Protein AF-A0A6I5CP10-F1 (afdb_monomer_lite)

Secondary structure (DSSP, 8-state):
--HHHHHHHHHHTT----HHHHHTTS-----PPPPP-------PPPPPP---GGGGTPEE---SS--EEEEEGGGTEEEEE-----

Structure (mmCIF, N/CA/C/O backbone):
data_AF-A0A6I5CP10-F1
#
_entry.id   AF-A0A6I5CP10-F1
#
loop_
_atom_site.group_PDB
_atom_site.id
_atom_site.type_symbol
_atom_site.label_atom_id
_atom_site.label_alt_id
_atom_site.label_comp_id
_atom_site.label_asym_id
_atom_site.label_entity_id
_atom_site.label_seq_id
_atom_site.pdbx_PDB_ins_code
_atom_site.Cartn_x
_atom_site.Cartn_y
_atom_site.Cartn_z
_atom_site.occupancy
_atom_site.B_iso_or_equiv
_atom_site.auth_seq_id
_atom_site.auth_comp_id
_atom_site.auth_asym_id
_atom_site.auth_atom_id
_atom_site.pdbx_PDB_model_num
ATOM 1 N N . ASP A 1 1 ? -22.955 -12.373 26.443 1.00 58.88 1 ASP A N 1
ATOM 2 C CA . ASP A 1 1 ? -22.185 -11.272 25.833 1.00 58.88 1 ASP A CA 1
ATOM 3 C C . ASP A 1 1 ? -22.074 -10.094 26.777 1.00 58.88 1 ASP A C 1
ATOM 5 O O . ASP A 1 1 ? -23.086 -9.614 27.270 1.00 58.88 1 ASP A O 1
ATOM 9 N N . GLY A 1 2 ? -20.848 -9.685 27.105 1.00 87.06 2 GLY A N 1
ATOM 10 C CA . GLY A 1 2 ? -20.601 -8.526 27.965 1.00 87.06 2 GLY A CA 1
ATOM 11 C C . GLY A 1 2 ? -20.633 -7.208 27.189 1.00 87.06 2 GLY A C 1
ATOM 12 O O . GLY A 1 2 ? -20.543 -7.192 25.960 1.00 87.06 2 GLY A O 1
ATOM 13 N N . LEU A 1 3 ? -20.678 -6.096 27.924 1.00 87.69 3 LEU A N 1
ATOM 14 C CA . LEU A 1 3 ? -20.632 -4.730 27.389 1.00 87.69 3 LEU A CA 1
ATOM 15 C C . LEU A 1 3 ? -19.525 -4.504 26.328 1.00 87.69 3 LEU A C 1
ATOM 17 O O . LEU A 1 3 ? -19.836 -3.912 25.295 1.00 87.69 3 LEU A O 1
ATOM 21 N N . PRO A 1 4 ? -18.283 -5.021 26.473 1.00 88.31 4 PRO A N 1
ATOM 22 C CA . PRO A 1 4 ? -17.246 -4.864 25.446 1.00 88.31 4 PRO A CA 1
ATOM 23 C C . PRO A 1 4 ? -17.597 -5.523 24.106 1.00 88.31 4 PRO A C 1
ATOM 25 O O . PRO A 1 4 ? -17.338 -4.952 23.049 1.00 88.31 4 PRO A O 1
ATOM 28 N N . GLY A 1 5 ? -18.218 -6.706 24.141 1.00 92.56 5 GLY A N 1
ATOM 29 C CA . GLY A 1 5 ? -18.625 -7.427 22.933 1.00 92.56 5 GLY A CA 1
ATOM 30 C C . GLY A 1 5 ? -19.735 -6.696 22.180 1.00 92.56 5 GLY A C 1
ATOM 31 O O . GLY A 1 5 ? -19.680 -6.576 20.958 1.00 92.56 5 GLY A O 1
ATOM 32 N N . LEU A 1 6 ? -20.699 -6.133 22.912 1.00 94.88 6 LEU A N 1
ATOM 33 C CA . LEU A 1 6 ? -21.776 -5.334 22.329 1.00 94.88 6 LEU A CA 1
ATOM 34 C C . LEU A 1 6 ? -21.252 -4.028 21.708 1.00 94.88 6 LEU A C 1
ATOM 36 O O . LEU A 1 6 ? -21.632 -3.688 20.588 1.00 94.88 6 LEU A O 1
ATOM 40 N N . LEU A 1 7 ? -20.334 -3.326 22.383 1.00 95.19 7 LEU A N 1
ATOM 41 C CA . LEU A 1 7 ? -19.699 -2.122 21.833 1.00 95.19 7 LEU A CA 1
ATOM 42 C C . LEU A 1 7 ? -18.860 -2.427 20.585 1.00 95.19 7 LEU A C 1
ATOM 44 O O . LEU A 1 7 ? -18.907 -1.665 19.621 1.00 95.19 7 LEU A O 1
ATOM 48 N N . ALA A 1 8 ? -18.139 -3.551 20.569 1.00 94.06 8 ALA A N 1
ATOM 49 C CA . ALA A 1 8 ? -17.389 -3.990 19.395 1.00 94.06 8 ALA A CA 1
ATOM 50 C C . ALA A 1 8 ? -18.318 -4.257 18.198 1.00 94.06 8 ALA A C 1
ATOM 52 O O . ALA A 1 8 ? -18.061 -3.771 17.097 1.00 94.06 8 ALA A O 1
ATOM 53 N N . GLN A 1 9 ? -19.434 -4.963 18.413 1.00 95.94 9 GLN A N 1
ATOM 54 C CA . GLN A 1 9 ? -20.428 -5.210 17.364 1.00 95.94 9 GLN A CA 1
ATOM 55 C C . GLN A 1 9 ? -21.049 -3.910 16.836 1.00 95.94 9 GLN A C 1
ATOM 57 O O . GLN A 1 9 ? -21.194 -3.750 15.624 1.00 95.94 9 GLN A O 1
ATOM 62 N N . ALA A 1 10 ? -21.393 -2.973 17.723 1.00 95.62 10 ALA A N 1
ATOM 63 C CA . ALA A 1 10 ? -21.930 -1.672 17.334 1.00 95.62 10 ALA A CA 1
ATOM 64 C C . ALA A 1 10 ? -20.922 -0.879 16.484 1.00 95.62 10 ALA A C 1
ATOM 66 O O . ALA A 1 10 ? -21.280 -0.361 15.427 1.00 95.62 10 ALA A O 1
ATOM 67 N N . HIS A 1 11 ? -19.651 -0.851 16.897 1.00 95.38 11 HIS A N 1
ATOM 68 C CA . HIS A 1 11 ? -18.585 -0.163 16.172 1.00 95.38 11 HIS A CA 1
ATOM 69 C C . HIS A 1 11 ? -18.361 -0.734 14.766 1.00 95.38 11 HIS A C 1
ATOM 71 O O . HIS A 1 11 ? -18.306 0.022 13.800 1.00 95.38 11 HIS A O 1
ATOM 77 N N . VAL A 1 12 ? -18.311 -2.066 14.628 1.00 97.06 12 VAL A N 1
ATOM 78 C CA . VAL A 1 12 ? -18.168 -2.736 13.319 1.00 97.06 12 VAL A CA 1
ATOM 79 C C . VAL A 1 12 ? -19.360 -2.444 12.401 1.00 97.06 12 VAL A C 1
ATOM 81 O O . VAL A 1 12 ? -19.206 -2.393 11.184 1.00 97.06 12 VAL A O 1
ATOM 84 N N . ARG A 1 13 ? -20.545 -2.193 12.969 1.00 97.06 13 ARG A N 1
ATOM 85 C CA . ARG A 1 13 ? -21.743 -1.766 12.229 1.00 97.06 13 ARG A CA 1
ATOM 86 C C . ARG A 1 13 ? -21.806 -0.256 11.958 1.00 97.06 13 ARG A C 1
ATOM 88 O O . ARG A 1 13 ? -22.830 0.222 11.481 1.00 97.06 13 ARG A O 1
ATOM 95 N N . GLY A 1 14 ? -20.739 0.492 12.242 1.00 96.56 14 GLY A N 1
ATOM 96 C CA . GLY A 1 14 ? -20.635 1.924 11.948 1.00 96.56 14 GLY A CA 1
ATOM 97 C C . GLY A 1 14 ? -21.251 2.844 13.003 1.00 96.56 14 GLY A C 1
ATOM 98 O O . GLY A 1 14 ? -21.340 4.049 12.779 1.00 96.56 14 GLY A O 1
ATOM 99 N N . VAL A 1 15 ? -21.665 2.316 14.159 1.00 97.19 15 VAL A N 1
ATOM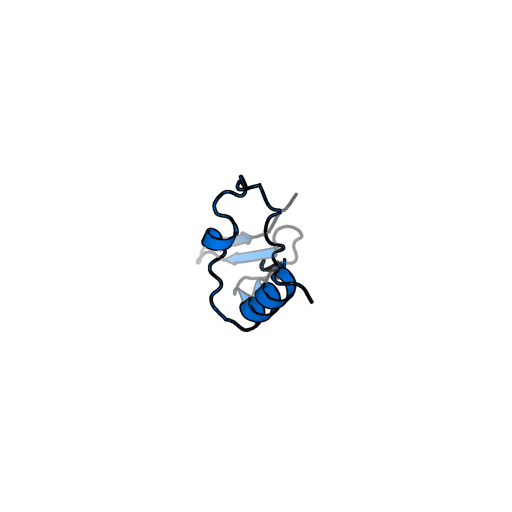 100 C CA . VAL A 1 15 ? -22.131 3.153 15.270 1.00 97.19 15 VAL A CA 1
ATOM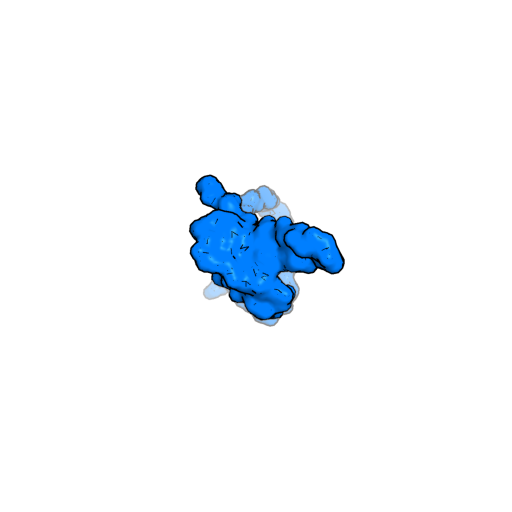 101 C C . VAL A 1 15 ? -20.931 3.844 15.915 1.00 97.19 15 VAL A C 1
ATOM 103 O O . VAL A 1 15 ? -19.950 3.201 16.299 1.00 97.19 15 VAL A O 1
ATOM 106 N N . THR A 1 16 ? -21.019 5.163 16.078 1.00 95.44 16 THR A N 1
ATOM 107 C CA . THR A 1 16 ? -20.001 5.943 16.788 1.00 95.44 16 THR A CA 1
ATOM 108 C C . THR A 1 16 ? -19.972 5.556 18.266 1.00 95.44 16 THR A C 1
ATOM 110 O O . THR A 1 16 ? -20.896 5.861 19.018 1.00 95.44 16 THR A O 1
ATOM 113 N N . VAL A 1 17 ? -18.883 4.921 18.700 1.00 94.12 17 VAL A N 1
ATOM 114 C CA . VAL A 1 17 ? -18.626 4.585 20.106 1.00 94.12 17 VAL A CA 1
ATOM 115 C C . VAL A 1 17 ? -17.652 5.599 20.699 1.00 94.12 17 VAL A C 1
ATOM 117 O O . VAL A 1 17 ? -16.579 5.850 20.152 1.00 94.12 17 VAL A O 1
ATOM 120 N N . ARG A 1 18 ? -18.005 6.183 21.848 1.00 92.81 18 ARG A N 1
ATOM 121 C CA . ARG A 1 18 ? -17.142 7.122 22.578 1.00 92.81 18 ARG A CA 1
ATOM 122 C C . ARG A 1 18 ? -16.141 6.378 23.465 1.00 92.81 18 ARG A C 1
ATOM 124 O O . ARG A 1 18 ? -16.295 6.349 24.680 1.00 92.81 18 ARG A O 1
ATOM 131 N N . TRP A 1 19 ? -15.095 5.811 22.863 1.00 91.44 19 TRP A N 1
ATOM 132 C CA . TRP A 1 19 ? -14.064 5.043 23.580 1.00 91.44 19 TRP A CA 1
ATOM 133 C C . TRP A 1 19 ? -13.389 5.818 24.718 1.00 91.44 19 TRP A C 1
ATOM 135 O O . TRP A 1 19 ? -13.115 5.241 25.762 1.00 91.44 19 TRP A O 1
ATOM 145 N N . GLY A 1 20 ? -13.184 7.131 24.554 1.00 90.62 20 GLY A N 1
ATOM 146 C CA . GLY A 1 20 ? -12.594 7.979 25.596 1.00 90.62 20 GLY A CA 1
ATOM 147 C C . GLY A 1 20 ? -13.380 7.956 26.910 1.00 90.62 20 GLY A C 1
ATOM 148 O O . GLY A 1 20 ? -12.784 7.745 27.956 1.00 90.62 20 GLY A O 1
ATOM 149 N N . ALA A 1 21 ? -14.713 8.046 26.849 1.00 91.50 21 ALA A N 1
ATOM 150 C CA . ALA A 1 21 ? -15.569 8.015 28.039 1.00 91.50 21 ALA A CA 1
ATOM 151 C C . ALA A 1 21 ? -15.538 6.652 28.755 1.00 91.50 21 ALA A C 1
ATOM 153 O O . ALA A 1 21 ? -15.707 6.581 29.965 1.00 91.50 21 ALA A O 1
ATOM 154 N N . LEU A 1 22 ? -15.298 5.564 28.013 1.00 90.12 22 LEU A N 1
ATOM 155 C CA . LEU A 1 22 ? -15.122 4.228 28.589 1.00 90.12 22 LEU A CA 1
ATOM 156 C C . LEU A 1 22 ? -13.771 4.087 29.314 1.00 90.12 22 LEU A C 1
ATOM 158 O O . LEU A 1 22 ? -13.643 3.280 30.229 1.00 90.12 22 LEU A O 1
ATOM 162 N N . LEU A 1 23 ? -12.758 4.839 28.876 1.00 90.56 23 LEU A N 1
ATOM 163 C CA . LEU A 1 23 ? -11.384 4.751 29.375 1.00 90.56 23 LEU A CA 1
ATOM 164 C C . LEU A 1 23 ? -11.054 5.819 30.432 1.00 90.56 23 LEU A C 1
ATOM 166 O O . LEU A 1 23 ? -9.977 5.763 31.033 1.00 90.56 23 LEU A O 1
ATOM 170 N N . GLU A 1 24 ? -11.948 6.774 30.687 1.00 93.00 24 GLU A N 1
ATOM 171 C CA . GLU A 1 24 ? -11.781 7.788 31.731 1.00 93.00 24 GLU A CA 1
ATOM 172 C C . GLU A 1 24 ? -11.555 7.135 33.105 1.00 93.00 24 GLU A C 1
ATOM 174 O O . GLU A 1 24 ? -12.266 6.220 33.514 1.00 93.00 24 GLU A O 1
ATOM 179 N N . GLY A 1 25 ? -10.507 7.569 33.810 1.00 92.56 25 GLY A N 1
ATOM 180 C CA . GLY A 1 25 ? -10.143 7.028 35.126 1.00 92.56 25 GLY A CA 1
ATOM 181 C C . GLY A 1 25 ? -9.501 5.634 35.116 1.00 92.56 25 GLY A C 1
ATOM 182 O O . GLY A 1 25 ? -9.085 5.164 36.170 1.00 92.56 25 GLY A O 1
ATOM 183 N N . SER A 1 26 ? -9.349 4.985 33.953 1.00 91.25 26 SER A N 1
ATOM 184 C CA . SER A 1 26 ? -8.767 3.633 33.863 1.00 91.25 26 SER A CA 1
ATOM 185 C C . SER A 1 26 ? -7.234 3.596 33.952 1.00 91.25 26 SER A C 1
ATOM 187 O O . SER A 1 26 ? -6.649 2.531 34.131 1.00 91.25 26 SER A O 1
ATOM 189 N N . GLY A 1 27 ? -6.561 4.742 33.792 1.00 92.12 27 GLY A N 1
ATOM 190 C CA . GLY A 1 27 ? -5.096 4.822 33.736 1.00 92.12 27 GLY A CA 1
ATOM 191 C C . GLY A 1 27 ? -4.478 4.292 32.435 1.00 92.12 27 GLY A C 1
ATOM 192 O O . GLY A 1 27 ? -3.252 4.213 32.340 1.00 92.12 27 GLY A O 1
ATOM 193 N N . ALA A 1 28 ? -5.298 3.952 31.434 1.00 91.06 28 ALA A N 1
ATOM 194 C CA . ALA A 1 28 ? -4.838 3.523 30.119 1.00 91.06 28 ALA A CA 1
ATOM 195 C C . ALA A 1 28 ? -3.946 4.587 29.454 1.00 91.06 28 ALA A C 1
ATOM 197 O O . ALA A 1 28 ? -4.223 5.786 29.509 1.00 91.06 28 ALA A O 1
ATOM 198 N N . ARG A 1 29 ? -2.868 4.137 28.804 1.00 90.62 29 ARG A N 1
ATOM 199 C CA . ARG A 1 29 ? -1.928 4.981 28.053 1.00 90.62 29 ARG A CA 1
ATOM 200 C C . ARG A 1 29 ? -1.783 4.451 26.632 1.00 90.62 29 ARG A C 1
ATOM 202 O O . ARG A 1 29 ? -1.977 3.260 26.397 1.00 90.62 29 ARG A O 1
ATOM 209 N N . GLY A 1 30 ? -1.429 5.336 25.702 1.00 91.38 30 GLY A N 1
ATOM 210 C CA . GLY A 1 30 ? -1.055 4.930 24.349 1.00 91.38 30 GLY A CA 1
ATOM 211 C C . GLY A 1 30 ? 0.145 3.981 24.379 1.00 91.38 30 GLY A C 1
ATOM 212 O O . GLY A 1 30 ? 1.034 4.124 25.219 1.00 91.38 30 GLY A O 1
ATOM 213 N N . THR A 1 31 ? 0.148 3.007 23.478 1.00 93.69 31 THR A N 1
ATOM 214 C CA . THR A 1 31 ? 1.251 2.064 23.287 1.00 93.69 31 THR A CA 1
ATOM 215 C C . THR A 1 31 ? 1.584 1.985 21.806 1.00 93.69 31 THR A C 1
ATOM 217 O O . THR A 1 31 ? 0.719 2.251 20.964 1.00 93.69 31 THR A O 1
ATOM 220 N N . ASP A 1 32 ? 2.823 1.624 21.494 1.00 95.56 32 ASP A N 1
ATOM 221 C CA . ASP A 1 32 ? 3.233 1.417 20.115 1.00 95.56 32 ASP A CA 1
ATOM 222 C C . ASP A 1 32 ? 2.556 0.164 19.566 1.00 95.56 32 ASP A C 1
ATOM 224 O O . ASP A 1 32 ? 2.612 -0.922 20.149 1.00 95.56 32 ASP A O 1
ATOM 228 N N . LEU A 1 33 ? 1.896 0.328 18.425 1.00 95.56 33 LEU A N 1
ATOM 229 C CA . LEU A 1 33 ? 1.257 -0.764 17.710 1.00 95.56 33 LEU A CA 1
ATOM 230 C C . LEU A 1 33 ? 2.130 -1.182 16.525 1.00 95.56 33 LEU A C 1
ATOM 232 O O . LEU A 1 33 ? 2.819 -0.342 15.937 1.00 95.56 33 LEU A O 1
ATOM 236 N N . PRO A 1 34 ? 2.078 -2.464 16.122 1.00 95.81 34 PRO A N 1
ATOM 237 C CA . PRO A 1 34 ? 2.631 -2.879 14.846 1.00 95.81 34 PRO A CA 1
ATOM 238 C C . PRO A 1 34 ? 2.107 -1.991 13.716 1.00 95.81 34 PRO A C 1
ATOM 240 O O . PRO A 1 34 ? 0.939 -1.594 13.700 1.00 95.81 34 PRO A O 1
ATOM 243 N N . THR A 1 35 ? 2.976 -1.692 12.753 1.00 93.31 35 THR A N 1
ATOM 244 C CA . THR A 1 35 ? 2.556 -0.935 11.573 1.00 93.31 35 THR A CA 1
ATOM 245 C C . THR A 1 35 ? 1.517 -1.726 10.778 1.00 93.31 35 THR A C 1
ATOM 247 O O . THR A 1 35 ? 1.507 -2.960 10.779 1.00 93.31 35 THR A O 1
ATOM 250 N N . TYR A 1 36 ? 0.616 -1.005 10.108 1.00 94.62 36 TYR A N 1
ATOM 251 C CA . TYR A 1 36 ? -0.405 -1.605 9.257 1.00 94.62 36 TYR A CA 1
ATOM 252 C C . TYR A 1 36 ? 0.225 -2.569 8.240 1.00 94.62 36 TYR A C 1
ATOM 254 O O . TYR A 1 36 ? 1.198 -2.229 7.561 1.00 94.62 36 TYR A O 1
ATOM 262 N N . ALA A 1 37 ? -0.353 -3.762 8.097 1.00 94.62 37 ALA A N 1
ATOM 263 C CA . ALA A 1 37 ? 0.116 -4.774 7.159 1.00 94.62 37 ALA A CA 1
ATOM 264 C C . ALA A 1 37 ? -0.280 -4.410 5.717 1.00 94.62 37 ALA A C 1
ATOM 266 O O . ALA A 1 37 ? -1.229 -4.955 5.153 1.00 94.62 37 ALA A O 1
ATOM 267 N N . PHE A 1 38 ? 0.439 -3.459 5.113 1.00 96.12 38 PHE A N 1
ATOM 268 C CA . PHE A 1 38 ? 0.209 -3.054 3.728 1.00 96.12 38 PHE A CA 1
ATOM 269 C C . PHE A 1 38 ? 0.268 -4.253 2.775 1.00 96.12 38 PHE A C 1
ATOM 271 O O . PHE A 1 38 ? 1.185 -5.076 2.836 1.00 96.12 38 PHE A O 1
ATOM 278 N N . GLN A 1 39 ? -0.671 -4.311 1.827 1.00 94.88 39 GLN A N 1
ATOM 279 C CA . GLN A 1 39 ? -0.619 -5.284 0.742 1.00 94.88 39 GLN A CA 1
ATOM 280 C C . GLN A 1 39 ? 0.509 -4.904 -0.227 1.00 94.88 39 GLN A C 1
ATOM 282 O O . GLN A 1 39 ? 0.421 -3.930 -0.974 1.00 94.88 39 GLN A O 1
ATOM 287 N N . ARG A 1 40 ? 1.593 -5.679 -0.220 1.00 92.38 40 ARG A N 1
ATOM 288 C CA . ARG A 1 40 ? 2.788 -5.394 -1.021 1.00 92.38 40 ARG A CA 1
ATOM 289 C C . ARG A 1 40 ? 2.641 -5.986 -2.418 1.00 92.38 40 ARG A C 1
ATOM 291 O O . ARG A 1 40 ? 2.718 -7.197 -2.598 1.00 92.38 40 ARG A O 1
ATOM 298 N N . ARG A 1 41 ? 2.478 -5.122 -3.418 1.00 95.12 41 ARG A N 1
ATOM 299 C CA . ARG A 1 41 ? 2.604 -5.472 -4.840 1.00 95.12 41 ARG A CA 1
ATOM 300 C C . ARG A 1 41 ? 3.770 -4.691 -5.433 1.00 95.12 41 ARG A C 1
ATOM 302 O O . ARG A 1 41 ? 3.963 -3.519 -5.117 1.00 95.12 41 ARG A O 1
ATOM 309 N N . ARG A 1 42 ? 4.574 -5.351 -6.265 1.00 90.12 42 ARG A N 1
ATOM 310 C CA . ARG A 1 42 ? 5.700 -4.712 -6.950 1.00 90.12 42 ARG A CA 1
ATOM 311 C C . ARG A 1 42 ? 5.163 -3.950 -8.160 1.00 90.12 42 ARG A C 1
ATOM 313 O O . ARG A 1 42 ? 4.724 -4.572 -9.118 1.00 90.12 42 ARG A O 1
ATOM 320 N N . TYR A 1 43 ? 5.224 -2.624 -8.109 1.00 90.50 43 TYR A N 1
ATOM 321 C CA . TYR A 1 43 ? 4.804 -1.731 -9.195 1.00 90.50 43 TYR A CA 1
ATOM 322 C C . TYR A 1 43 ? 6.014 -1.075 -9.881 1.00 90.50 43 TYR A C 1
ATOM 324 O O . TYR A 1 43 ? 6.069 0.139 -10.034 1.00 90.50 43 TYR A O 1
ATOM 332 N N . TRP A 1 44 ? 7.016 -1.879 -10.247 1.00 89.38 44 TRP A N 1
ATOM 333 C CA . TRP A 1 44 ? 8.180 -1.423 -11.021 1.00 89.38 44 TRP A CA 1
ATOM 334 C C . TRP A 1 44 ? 8.013 -1.790 -12.496 1.00 89.38 44 TRP A C 1
ATOM 336 O O . TRP A 1 44 ? 7.458 -2.847 -12.798 1.00 89.38 44 TRP A O 1
ATOM 346 N N . SER A 1 45 ? 8.540 -0.958 -13.398 1.00 85.00 45 SER A N 1
ATOM 347 C CA . SER A 1 45 ? 8.656 -1.303 -14.816 1.00 85.00 45 SER A CA 1
ATOM 348 C C . SER A 1 45 ? 9.618 -2.481 -15.002 1.00 85.00 45 SER A C 1
ATOM 350 O O . SER A 1 45 ? 10.630 -2.605 -14.307 1.00 85.00 45 SER A O 1
ATOM 352 N N . VAL A 1 46 ? 9.278 -3.379 -15.926 1.00 81.38 46 VAL A N 1
ATOM 353 C CA . VAL A 1 46 ? 10.142 -4.499 -16.318 1.00 81.38 46 VAL A CA 1
ATOM 354 C C . VAL A 1 46 ? 11.074 -4.002 -17.427 1.00 81.38 46 VAL A C 1
ATOM 356 O O . VAL A 1 46 ? 10.601 -3.277 -18.305 1.00 81.38 46 VAL A O 1
ATOM 359 N N . PRO A 1 47 ? 12.377 -4.345 -17.413 1.00 70.50 47 PRO A N 1
ATOM 360 C CA . PRO A 1 47 ? 13.256 -4.025 -18.528 1.00 70.50 47 PRO A CA 1
ATOM 361 C C . PRO A 1 47 ? 12.708 -4.666 -19.805 1.00 70.50 47 PRO A C 1
ATOM 363 O O . PRO A 1 47 ? 12.528 -5.882 -19.875 1.00 70.50 47 PRO A O 1
ATOM 366 N N . VAL A 1 48 ? 12.425 -3.832 -20.801 1.00 71.00 48 VAL A N 1
ATOM 367 C CA . VAL A 1 48 ? 12.105 -4.292 -22.151 1.00 71.00 48 VAL A CA 1
ATOM 368 C C . VAL A 1 48 ? 13.395 -4.877 -22.731 1.00 71.00 48 VAL A C 1
ATOM 370 O O . VAL A 1 48 ? 14.471 -4.301 -22.540 1.00 71.00 48 VAL A O 1
ATOM 373 N N . VAL A 1 49 ? 13.307 -6.039 -23.387 1.00 66.94 49 VAL A N 1
ATOM 374 C CA . VAL A 1 49 ? 14.408 -6.558 -24.219 1.00 66.94 49 VAL A CA 1
ATOM 375 C C . VAL A 1 49 ? 14.845 -5.419 -25.140 1.00 66.94 49 VAL A C 1
ATOM 377 O O . VAL A 1 49 ? 13.983 -4.691 -25.627 1.00 66.94 49 VAL A O 1
ATOM 380 N N . ALA A 1 50 ? 16.156 -5.202 -25.293 1.00 67.00 50 ALA A N 1
ATOM 381 C CA . ALA A 1 50 ? 16.682 -4.092 -26.087 1.00 67.00 50 ALA A CA 1
ATOM 382 C C . ALA A 1 50 ? 15.910 -3.987 -27.413 1.00 67.00 50 ALA A C 1
ATOM 384 O O . ALA A 1 50 ? 15.824 -4.981 -28.133 1.00 67.00 50 ALA A O 1
ATOM 385 N N . ALA A 1 51 ? 15.305 -2.821 -27.664 1.00 66.81 51 ALA A N 1
ATOM 386 C CA . ALA A 1 51 ? 14.584 -2.558 -28.904 1.00 66.81 51 ALA A CA 1
ATOM 387 C C . ALA A 1 51 ? 15.495 -2.872 -30.096 1.00 66.81 51 ALA A C 1
ATOM 389 O O . ALA A 1 51 ? 16.697 -2.583 -30.041 1.00 66.81 51 ALA A O 1
ATOM 390 N N . ASP A 1 52 ? 14.930 -3.475 -31.142 1.00 74.81 52 ASP A N 1
ATOM 391 C CA . ASP A 1 52 ? 15.666 -3.691 -32.383 1.00 74.81 52 ASP A CA 1
ATOM 392 C C . ASP A 1 52 ? 16.127 -2.323 -32.902 1.00 74.81 52 ASP A C 1
ATOM 394 O O . ASP A 1 52 ? 15.346 -1.374 -32.986 1.00 74.81 52 ASP A O 1
ATOM 398 N N . ALA A 1 53 ? 17.414 -2.200 -33.224 1.00 78.50 53 ALA A N 1
ATOM 399 C CA . ALA A 1 53 ? 17.982 -0.973 -33.767 1.00 78.50 53 ALA A CA 1
ATOM 400 C C . ALA A 1 53 ? 17.204 -0.498 -35.008 1.00 78.50 53 ALA A C 1
ATOM 402 O O . ALA A 1 53 ? 17.023 0.707 -35.192 1.00 78.50 53 ALA A O 1
ATOM 403 N N . ALA A 1 54 ? 16.670 -1.441 -35.794 1.00 79.38 54 ALA A N 1
ATOM 404 C CA . ALA A 1 54 ? 15.841 -1.149 -36.955 1.00 79.38 54 ALA A CA 1
ATOM 405 C C . ALA A 1 54 ? 14.533 -0.418 -36.596 1.00 79.38 54 ALA A C 1
ATOM 407 O O . ALA A 1 54 ? 14.118 0.480 -37.328 1.00 79.38 54 ALA A O 1
ATOM 408 N N . GLU A 1 55 ? 13.905 -0.727 -35.454 1.00 81.69 55 GLU A N 1
ATOM 409 C CA . GLU A 1 55 ? 12.685 -0.041 -34.989 1.00 81.69 55 GLU A CA 1
ATOM 410 C C . GLU A 1 55 ? 12.944 1.430 -34.632 1.00 81.69 55 GLU A C 1
ATOM 412 O O . GLU A 1 55 ? 12.036 2.259 -34.678 1.00 81.69 55 GLU A O 1
ATOM 417 N N . LEU A 1 56 ? 14.195 1.770 -34.316 1.00 81.94 56 LEU A N 1
ATOM 418 C CA . LEU A 1 56 ? 14.646 3.135 -34.045 1.00 81.94 56 LEU A CA 1
ATOM 419 C C . LEU A 1 56 ? 15.140 3.861 -35.309 1.00 81.94 56 LEU A C 1
ATOM 421 O O . LEU A 1 56 ? 15.656 4.974 -35.207 1.00 81.94 56 LEU A O 1
ATOM 425 N N . GLY A 1 57 ? 15.016 3.243 -36.491 1.00 84.00 57 GLY A N 1
ATOM 426 C CA . GLY A 1 57 ? 15.548 3.774 -37.749 1.00 84.00 57 GLY A CA 1
ATOM 427 C C . GLY A 1 57 ? 17.078 3.750 -37.825 1.00 84.00 57 GLY A C 1
ATOM 428 O O . GLY A 1 57 ? 17.663 4.463 -38.638 1.00 84.00 57 GLY A O 1
ATOM 429 N N . LEU A 1 58 ? 17.731 2.962 -36.966 1.00 86.88 58 LEU A N 1
ATOM 430 C CA . LEU A 1 58 ? 19.176 2.775 -36.963 1.00 86.88 58 LEU A CA 1
ATOM 431 C C . LEU A 1 58 ? 19.541 1.520 -37.757 1.00 86.88 58 LEU A C 1
ATOM 433 O O . LEU A 1 58 ? 18.796 0.540 -37.792 1.00 86.88 58 LEU A O 1
ATOM 437 N N . ASN A 1 59 ? 20.733 1.516 -38.349 1.00 87.75 59 ASN A N 1
ATOM 438 C CA . ASN A 1 59 ? 21.239 0.324 -39.014 1.00 87.75 59 ASN A CA 1
ATOM 439 C C . ASN A 1 59 ? 21.684 -0.684 -37.955 1.00 87.75 59 ASN A C 1
ATOM 441 O O . ASN A 1 59 ? 22.616 -0.412 -37.197 1.00 87.75 59 ASN A O 1
ATOM 445 N N . ALA A 1 60 ? 21.034 -1.846 -37.902 1.00 86.25 60 ALA A N 1
ATOM 446 C CA . ALA A 1 60 ? 21.463 -2.945 -37.047 1.00 86.25 60 ALA A CA 1
ATOM 447 C C . ALA A 1 60 ? 22.805 -3.507 -37.538 1.00 86.25 60 ALA A C 1
ATOM 449 O O . ALA A 1 60 ? 22.995 -3.745 -38.733 1.00 86.25 60 ALA A O 1
ATOM 450 N N . VAL A 1 61 ? 23.737 -3.741 -36.614 1.00 87.38 61 VAL A N 1
ATOM 451 C CA . VAL A 1 61 ? 25.062 -4.289 -36.926 1.00 87.38 61 VAL A CA 1
ATOM 452 C C . VAL A 1 61 ? 25.293 -5.539 -36.086 1.00 87.38 61 VAL A C 1
ATOM 454 O O . VAL A 1 61 ? 25.143 -5.526 -34.866 1.00 87.38 61 VAL A O 1
ATOM 457 N N . SER A 1 62 ? 25.682 -6.640 -36.729 1.00 80.94 62 SER A N 1
ATOM 458 C CA . SER A 1 62 ? 25.988 -7.907 -36.054 1.00 80.94 62 SER A CA 1
ATOM 459 C C . SER A 1 62 ? 27.383 -7.879 -35.421 1.00 80.94 62 SER A C 1
ATOM 461 O O . SER A 1 62 ? 28.273 -8.631 -35.812 1.00 80.94 62 SER A O 1
ATOM 463 N N . HIS A 1 63 ? 27.586 -6.986 -34.451 1.00 84.06 63 HIS A N 1
ATOM 464 C CA . HIS A 1 63 ? 28.833 -6.863 -33.703 1.00 84.06 63 HIS A CA 1
ATOM 465 C C . HIS A 1 63 ? 28.583 -7.008 -32.189 1.00 84.06 63 HIS A C 1
ATOM 467 O O . HIS A 1 63 ? 27.661 -6.376 -31.673 1.00 84.06 63 HIS A O 1
ATOM 473 N N . PRO A 1 64 ? 29.415 -7.761 -31.434 1.00 82.50 64 PRO A N 1
ATOM 474 C CA . PRO A 1 64 ? 29.163 -8.065 -30.016 1.00 82.50 64 PRO A CA 1
ATOM 475 C C . PRO A 1 64 ? 29.009 -6.850 -29.090 1.00 82.50 64 PRO A C 1
ATOM 477 O O . PRO A 1 64 ? 28.343 -6.939 -28.063 1.00 82.50 64 PRO A O 1
ATOM 480 N N . LEU A 1 65 ? 29.638 -5.723 -29.436 1.00 85.25 65 LEU A N 1
ATOM 481 C CA . LEU A 1 65 ? 29.618 -4.490 -28.637 1.00 85.25 65 LEU A CA 1
ATOM 482 C C . LEU A 1 65 ? 28.985 -3.289 -29.352 1.00 85.25 65 LEU A C 1
ATOM 484 O O . LEU A 1 65 ? 28.727 -2.281 -28.707 1.00 85.25 65 LEU A O 1
ATOM 488 N N . LEU A 1 66 ? 28.765 -3.369 -30.666 1.00 88.44 66 LEU A N 1
ATOM 489 C CA . LEU A 1 66 ? 28.358 -2.235 -31.505 1.00 88.44 66 LEU A CA 1
ATOM 490 C C . LEU A 1 66 ? 27.084 -2.638 -32.249 1.00 88.44 66 LEU A C 1
ATOM 492 O O . LEU A 1 66 ? 27.143 -3.057 -33.397 1.00 88.44 66 LEU A O 1
ATOM 496 N N . GLY A 1 67 ? 25.950 -2.608 -31.550 1.00 87.00 67 GLY A N 1
ATOM 497 C CA . GLY A 1 67 ? 24.694 -3.185 -32.038 1.00 87.00 67 GLY A CA 1
ATOM 498 C C . GLY A 1 67 ? 23.951 -2.324 -33.061 1.00 87.00 67 GLY A C 1
ATOM 499 O O . GLY A 1 67 ? 23.117 -2.847 -33.797 1.00 87.00 67 GLY A O 1
ATOM 500 N N . ALA A 1 68 ? 24.247 -1.024 -33.129 1.00 90.44 68 ALA A N 1
ATOM 501 C CA . ALA A 1 68 ? 23.615 -0.1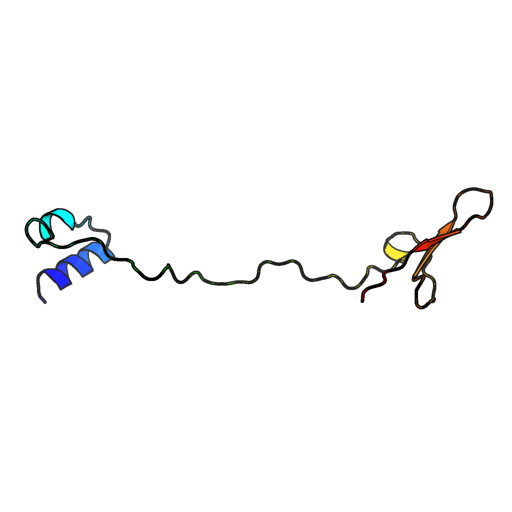12 -34.077 1.00 90.44 68 ALA A CA 1
ATOM 502 C C . ALA A 1 68 ? 24.609 0.909 -34.642 1.00 90.44 68 ALA A C 1
ATOM 504 O O . ALA A 1 68 ? 25.568 1.289 -33.966 1.00 90.44 68 ALA A O 1
ATOM 505 N N . ALA A 1 69 ? 24.352 1.377 -35.863 1.00 90.62 69 ALA A N 1
ATOM 506 C CA . ALA A 1 69 ? 25.117 2.412 -36.543 1.00 90.62 69 ALA A CA 1
ATOM 507 C C . ALA A 1 69 ? 24.206 3.464 -37.190 1.00 90.62 69 ALA A C 1
ATOM 509 O O . ALA A 1 69 ? 23.106 3.159 -37.655 1.00 90.62 69 ALA A O 1
ATOM 510 N N . VAL A 1 70 ? 24.697 4.699 -37.264 1.00 90.62 70 VAL A N 1
ATOM 511 C CA . VAL A 1 70 ? 24.086 5.789 -38.033 1.00 90.62 70 VAL A CA 1
ATOM 512 C C . VAL A 1 70 ? 25.161 6.536 -38.816 1.00 90.62 70 VAL A C 1
ATOM 514 O O . VAL A 1 70 ? 26.253 6.786 -38.301 1.00 90.62 70 VAL A O 1
ATOM 517 N N . GLU A 1 71 ? 24.856 6.872 -40.066 1.00 89.44 71 GLU A N 1
ATOM 518 C CA . GLU A 1 71 ? 25.726 7.677 -40.923 1.00 89.44 71 GLU A CA 1
ATOM 519 C C . GLU A 1 71 ? 25.481 9.171 -40.690 1.00 89.44 71 GLU A C 1
ATOM 521 O O . GLU A 1 71 ? 24.343 9.635 -40.605 1.00 89.44 71 GLU A O 1
ATOM 526 N N . LEU A 1 72 ? 26.569 9.925 -40.545 1.00 84.31 72 LEU A N 1
ATOM 527 C CA . LEU A 1 72 ? 26.566 11.331 -40.186 1.00 84.31 72 LEU A CA 1
ATOM 528 C C . LEU A 1 72 ? 26.943 12.188 -41.397 1.00 84.31 72 LEU A C 1
ATOM 530 O O . LEU A 1 72 ? 28.119 12.446 -41.668 1.00 84.31 72 LEU A O 1
ATOM 534 N N . GLY A 1 73 ? 25.914 12.677 -42.087 1.00 82.31 73 GLY A N 1
ATOM 535 C CA . GLY A 1 73 ? 26.051 13.585 -43.224 1.00 82.31 73 GLY A CA 1
ATOM 536 C C . GLY A 1 73 ? 26.857 13.014 -44.397 1.00 82.31 73 GLY A C 1
ATOM 537 O O . GLY A 1 73 ? 27.272 11.863 -44.419 1.00 82.31 73 GLY A O 1
ATOM 538 N N . GLU A 1 74 ? 27.120 13.868 -45.382 1.00 75.50 74 GLU A N 1
ATOM 539 C CA . GLU A 1 74 ? 27.664 13.492 -46.702 1.00 75.50 74 GLU A CA 1
ATOM 540 C C . GLU A 1 74 ? 29.134 13.020 -46.691 1.00 75.50 74 GLU A C 1
ATOM 542 O O . GLU A 1 74 ? 29.667 12.601 -47.714 1.00 75.50 74 GLU A O 1
ATOM 547 N N . ARG A 1 75 ? 29.843 13.133 -45.558 1.00 79.62 75 ARG A N 1
ATOM 548 C CA . ARG A 1 75 ? 31.281 12.805 -45.466 1.00 79.62 75 ARG A CA 1
ATOM 549 C C . ARG A 1 75 ? 31.556 11.347 -45.079 1.00 79.62 75 ARG A C 1
ATOM 551 O O . ARG A 1 75 ? 32.720 11.003 -44.883 1.00 79.62 75 ARG A O 1
ATOM 558 N N . GLY A 1 76 ? 30.520 10.513 -44.954 1.00 81.12 76 GLY A N 1
ATOM 559 C CA . GLY A 1 76 ? 30.656 9.076 -44.692 1.00 81.12 76 GLY A CA 1
ATOM 560 C C . GLY A 1 76 ? 31.149 8.728 -43.284 1.00 81.12 76 GLY A C 1
ATOM 561 O O . GLY A 1 76 ? 31.765 7.683 -43.081 1.00 81.12 76 GLY A O 1
ATOM 562 N N . ALA A 1 77 ? 30.938 9.607 -42.300 1.00 88.31 77 ALA A N 1
ATOM 563 C CA . ALA A 1 77 ? 31.288 9.316 -40.912 1.00 88.31 77 ALA A CA 1
ATOM 564 C C . ALA A 1 77 ? 30.210 8.427 -40.269 1.00 88.31 77 ALA A C 1
ATOM 566 O O . ALA A 1 77 ? 29.025 8.692 -40.432 1.00 88.31 77 ALA A O 1
ATOM 567 N N . LEU A 1 78 ? 30.601 7.404 -39.503 1.00 90.00 78 LEU A N 1
ATOM 568 C CA . LEU A 1 78 ? 29.671 6.508 -38.803 1.00 90.00 78 LEU A CA 1
ATOM 569 C C . LEU A 1 78 ? 29.766 6.694 -37.286 1.00 90.00 78 LEU A C 1
ATOM 571 O O . LEU A 1 78 ? 30.862 6.756 -36.728 1.00 90.00 78 LEU A O 1
ATOM 575 N N . VAL A 1 79 ? 28.614 6.724 -36.616 1.00 90.19 79 VAL A N 1
ATOM 576 C CA . VAL A 1 79 ? 28.507 6.644 -35.154 1.00 90.19 79 VAL A CA 1
ATOM 577 C C . VAL A 1 79 ? 27.908 5.295 -34.784 1.00 90.19 79 VAL A C 1
ATOM 579 O O . VAL A 1 79 ? 26.836 4.941 -35.270 1.00 90.19 79 VAL A O 1
ATOM 582 N N . PHE A 1 80 ? 28.585 4.562 -33.900 1.00 90.50 80 PHE A N 1
ATOM 583 C CA . PHE A 1 80 ? 28.129 3.268 -33.395 1.00 90.50 80 PHE A CA 1
ATOM 584 C C . PHE A 1 80 ? 27.627 3.383 -31.958 1.00 90.50 80 PHE A C 1
ATOM 586 O O . PHE A 1 80 ? 28.199 4.117 -31.151 1.00 90.50 80 PHE A O 1
ATOM 593 N N . THR A 1 81 ? 26.589 2.621 -31.621 1.00 86.75 81 THR A N 1
ATOM 594 C CA . THR A 1 81 ? 26.046 2.551 -30.262 1.00 86.75 81 THR A CA 1
ATOM 595 C C . THR A 1 81 ? 25.928 1.104 -29.786 1.00 86.75 81 THR A C 1
ATOM 597 O O . THR A 1 81 ? 25.747 0.163 -30.562 1.00 86.75 81 THR A O 1
ATOM 600 N N . GLY A 1 82 ? 26.077 0.913 -28.477 1.00 86.00 82 GLY A N 1
ATOM 601 C CA . GLY A 1 82 ? 25.995 -0.385 -27.821 1.00 86.00 82 GLY A CA 1
ATOM 602 C C . GLY A 1 82 ? 25.894 -0.228 -26.309 1.00 86.00 82 GLY A C 1
ATOM 603 O O . GLY A 1 82 ? 26.194 0.835 -25.763 1.00 86.00 82 GLY A O 1
ATOM 604 N N . ARG A 1 83 ? 25.440 -1.279 -25.622 1.00 82.38 83 ARG A N 1
ATOM 605 C CA . ARG A 1 83 ? 25.277 -1.286 -24.164 1.00 82.38 83 ARG A CA 1
ATOM 606 C C . ARG A 1 83 ? 26.296 -2.229 -23.541 1.00 82.38 83 ARG A C 1
ATOM 608 O O . ARG A 1 83 ? 26.273 -3.423 -23.818 1.00 82.38 83 ARG A O 1
ATOM 615 N N . VAL A 1 84 ? 27.129 -1.702 -22.650 1.00 78.38 84 VAL A N 1
ATOM 616 C CA . VAL A 1 84 ? 28.049 -2.491 -21.823 1.00 78.38 84 VAL A CA 1
ATOM 617 C C . VAL A 1 84 ? 27.543 -2.448 -20.385 1.00 78.38 84 VAL A C 1
ATOM 619 O O . VAL 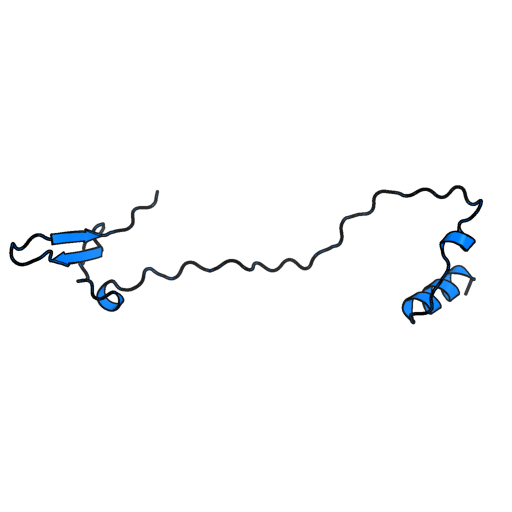A 1 84 ? 27.255 -1.375 -19.859 1.00 78.38 84 VAL A O 1
ATOM 622 N N . SER A 1 85 ? 27.395 -3.609 -19.756 1.00 75.81 85 SER A N 1
ATOM 623 C CA . SER A 1 85 ? 27.085 -3.730 -18.328 1.00 75.81 85 SER A CA 1
ATOM 624 C C . 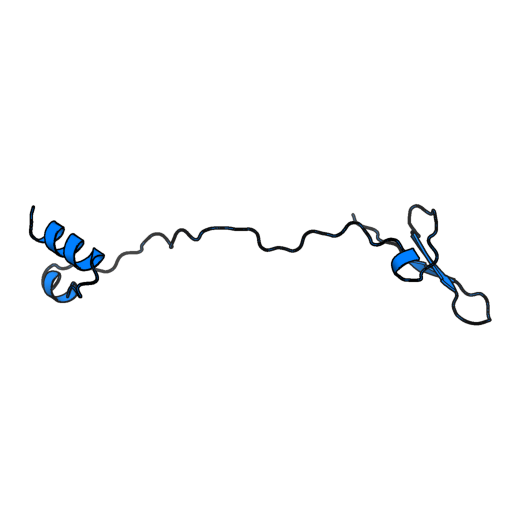SER A 1 85 ? 28.045 -4.722 -17.687 1.00 75.81 85 SER A C 1
ATOM 626 O O . SER A 1 85 ? 28.271 -5.781 -18.273 1.00 75.81 85 SER A O 1
ATOM 628 N N . ALA A 1 86 ? 28.597 -4.352 -16.530 1.00 54.84 86 ALA A N 1
ATOM 629 C CA . ALA A 1 86 ? 29.418 -5.210 -15.677 1.00 54.84 86 ALA A CA 1
ATOM 630 C C . ALA A 1 86 ? 28.559 -6.164 -14.836 1.00 54.84 86 ALA A C 1
ATOM 632 O O . ALA A 1 86 ? 27.393 -5.797 -14.551 1.00 54.84 86 ALA A O 1
#

Radius of gyration: 33.16 Å; chains: 1; bounding box: 54×25×82 Å

pLDDT: mean 87.17, std 8.68, range [54.84, 97.19]

Foldseek 3Di:
DDPVVVLVVCVVVVHDDPVVVVCPPVPDDDDDDPDDPDDDDDPDDDDDDPPQCVVVVFDADPDPAFGTWDADPDPRDIDTDGDDDD

Sequence (86 aa):
DGLPGLLAQAHVRGVTVRWGALL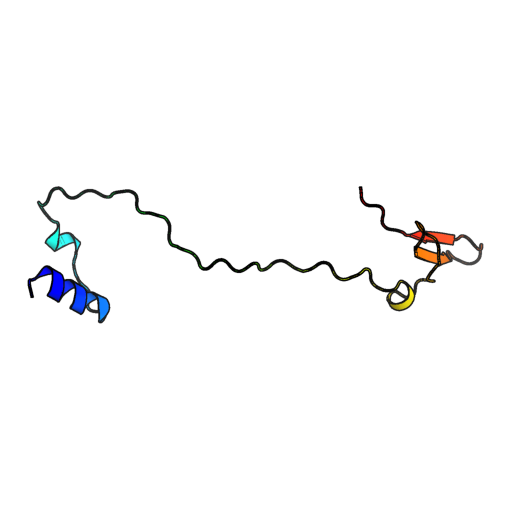EGSGARGTDLPTYAFQRRRYWSVPVVAADAAELGLNAVSHPLLGAAVELGERGALVFTGRVSA